Protein AF-A0A843T9A3-F1 (afdb_monomer_lite)

Structure (mmCIF, N/CA/C/O backbone):
data_AF-A0A843T9A3-F1
#
_entry.id   AF-A0A843T9A3-F1
#
loop_
_atom_site.group_PDB
_atom_site.id
_atom_site.type_symbol
_atom_site.label_atom_id
_atom_site.label_alt_id
_atom_site.label_comp_id
_atom_site.label_asym_id
_atom_site.label_entity_id
_atom_site.label_seq_id
_atom_site.pdbx_PDB_ins_code
_atom_site.Cartn_x
_atom_site.Cartn_y
_atom_site.Cartn_z
_atom_site.occupancy
_atom_site.B_iso_or_equiv
_atom_site.auth_seq_id
_atom_site.auth_comp_id
_atom_site.auth_asym_id
_atom_site.auth_atom_id
_atom_site.pdbx_PDB_model_num
ATOM 1 N N . MET A 1 1 ? -7.726 -3.540 -3.198 1.00 86.50 1 MET A N 1
ATOM 2 C CA . MET A 1 1 ? -8.786 -3.147 -2.246 1.00 86.50 1 MET A CA 1
ATOM 3 C C . MET A 1 1 ? -8.938 -1.644 -2.353 1.00 86.50 1 MET A C 1
ATOM 5 O O . MET A 1 1 ? -8.125 -0.927 -1.788 1.00 86.50 1 MET A O 1
ATOM 9 N N . THR A 1 2 ? -9.898 -1.171 -3.135 1.00 95.38 2 THR A N 1
ATOM 10 C CA . THR A 1 2 ? -10.033 0.248 -3.502 1.00 95.38 2 THR A CA 1
ATOM 11 C C . THR A 1 2 ? -11.267 0.908 -2.902 1.00 95.38 2 THR A C 1
ATOM 13 O O . THR A 1 2 ? -11.430 2.112 -3.013 1.00 95.38 2 THR A O 1
ATOM 16 N N . THR A 1 3 ? -12.145 0.149 -2.239 1.00 94.88 3 THR A N 1
ATOM 17 C CA . THR A 1 3 ? -13.374 0.687 -1.639 1.00 94.88 3 THR A CA 1
ATOM 18 C C . THR A 1 3 ? -13.547 0.240 -0.193 1.00 94.88 3 THR A C 1
ATOM 20 O O . THR A 1 3 ? -13.074 -0.825 0.211 1.00 94.88 3 THR A O 1
ATOM 23 N N . ALA A 1 4 ? -14.334 0.993 0.582 1.00 93.50 4 ALA A N 1
ATOM 24 C CA . ALA A 1 4 ? -14.675 0.621 1.957 1.00 93.50 4 ALA A CA 1
ATOM 25 C C . ALA A 1 4 ? -15.427 -0.724 2.029 1.00 93.50 4 ALA A C 1
ATOM 27 O O . ALA A 1 4 ? -15.369 -1.438 3.031 1.00 93.50 4 ALA A O 1
ATOM 28 N N . ALA A 1 5 ? -16.134 -1.104 0.958 1.00 96.62 5 ALA A N 1
ATOM 29 C CA . ALA A 1 5 ? -16.821 -2.386 0.879 1.00 96.62 5 ALA A CA 1
ATOM 30 C C . ALA A 1 5 ? -15.851 -3.567 0.763 1.00 96.62 5 ALA A C 1
ATOM 32 O O . ALA A 1 5 ? -16.016 -4.552 1.485 1.00 96.62 5 ALA A O 1
ATOM 33 N N . GLU A 1 6 ? -14.842 -3.454 -0.098 1.00 97.31 6 GLU A N 1
ATOM 34 C CA . GLU A 1 6 ? -13.775 -4.453 -0.228 1.00 97.31 6 GLU A CA 1
ATOM 35 C C . GLU A 1 6 ? -12.924 -4.519 1.040 1.00 97.31 6 GLU A C 1
ATOM 37 O O . GLU A 1 6 ? -12.613 -5.607 1.525 1.00 97.31 6 GLU A O 1
ATOM 42 N N . LEU A 1 7 ? -12.629 -3.359 1.633 1.00 96.31 7 LEU A N 1
ATOM 43 C CA . LEU A 1 7 ? -11.902 -3.270 2.893 1.00 96.31 7 LEU A CA 1
ATOM 44 C C . LEU A 1 7 ? -12.628 -4.037 4.009 1.00 96.31 7 LEU A C 1
ATOM 46 O O . LEU A 1 7 ? -12.045 -4.883 4.687 1.00 96.31 7 LEU A O 1
ATOM 50 N N . ARG A 1 8 ? -13.947 -3.840 4.129 1.00 97.88 8 ARG A N 1
ATOM 51 C CA . ARG A 1 8 ? -14.788 -4.588 5.073 1.00 97.88 8 ARG A CA 1
ATOM 52 C C . ARG A 1 8 ? -14.759 -6.095 4.819 1.00 97.88 8 ARG A C 1
ATOM 54 O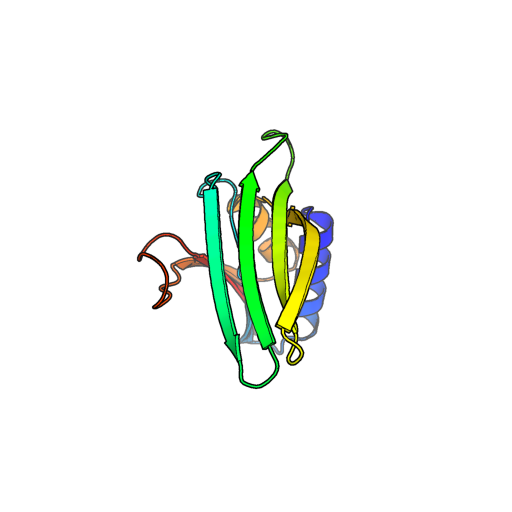 O . ARG A 1 8 ? -14.762 -6.863 5.780 1.00 97.88 8 ARG A O 1
ATOM 61 N N . GLN A 1 9 ? -14.753 -6.541 3.560 1.00 98.38 9 GLN A N 1
ATOM 62 C CA . GLN A 1 9 ? -14.675 -7.970 3.227 1.00 98.38 9 GLN A CA 1
ATOM 63 C C . GLN A 1 9 ? -13.342 -8.580 3.680 1.00 98.38 9 GLN A C 1
ATOM 65 O O . GLN A 1 9 ? -13.334 -9.653 4.295 1.00 98.38 9 GLN A O 1
ATOM 70 N N . ALA A 1 10 ? -12.231 -7.879 3.445 1.00 98.06 10 ALA A N 1
ATOM 71 C CA . ALA A 1 10 ? -10.912 -8.304 3.903 1.00 98.06 10 ALA A CA 1
ATOM 72 C C . ALA A 1 10 ? -10.838 -8.364 5.436 1.00 98.06 10 ALA A C 1
ATOM 74 O O . ALA A 1 10 ? -10.430 -9.380 6.002 1.00 98.06 10 ALA A O 1
ATOM 75 N N . PHE A 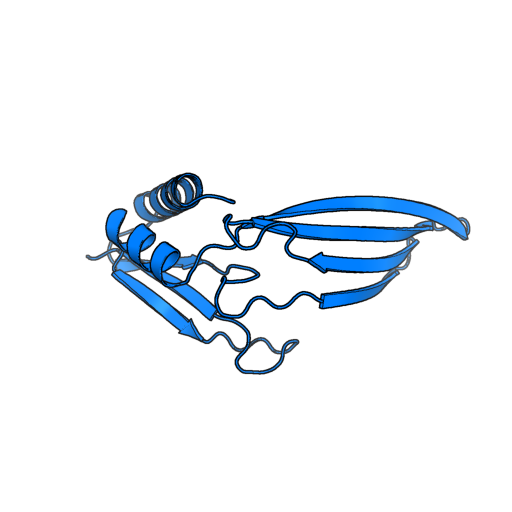1 11 ? -11.328 -7.331 6.124 1.00 98.44 11 PHE A N 1
ATOM 76 C CA . PHE A 1 11 ? -11.366 -7.294 7.587 1.00 98.44 11 PHE A CA 1
ATOM 77 C C . PHE A 1 11 ? -12.256 -8.382 8.177 1.00 98.44 11 PHE A C 1
ATOM 79 O O . PHE A 1 11 ? -11.859 -9.038 9.135 1.00 98.44 11 PHE A O 1
ATOM 86 N N . THR A 1 12 ? -13.428 -8.626 7.587 1.00 98.56 12 THR A N 1
ATOM 87 C CA . THR A 1 12 ? -14.317 -9.718 8.010 1.00 98.56 12 THR A CA 1
ATOM 88 C C . THR A 1 12 ? -13.601 -11.057 7.897 1.00 98.56 12 THR A C 1
ATOM 90 O O . THR A 1 12 ? -13.639 -11.861 8.828 1.00 98.56 12 THR A O 1
ATOM 93 N N . THR A 1 13 ? -12.892 -11.273 6.786 1.00 98.50 13 THR A N 1
ATOM 94 C CA . THR A 1 13 ? -12.093 -12.483 6.575 1.00 98.50 13 THR A CA 1
ATOM 95 C C . THR A 1 13 ? -11.025 -12.618 7.654 1.00 98.50 13 THR A C 1
ATOM 97 O O . THR A 1 13 ? -10.941 -13.667 8.283 1.00 98.50 13 THR A O 1
ATOM 100 N N . ALA A 1 14 ? -10.259 -11.568 7.943 1.00 98.25 14 ALA A N 1
ATOM 101 C CA . ALA A 1 14 ? -9.267 -11.610 9.014 1.00 98.25 14 ALA A CA 1
ATOM 102 C C . ALA A 1 14 ? -9.911 -11.912 10.381 1.00 98.25 14 ALA A C 1
ATOM 104 O O . ALA A 1 14 ? -9.464 -12.811 11.091 1.00 98.25 14 ALA A O 1
ATOM 105 N N . PHE A 1 15 ? -11.002 -11.222 10.723 1.00 98.31 15 PHE A N 1
ATOM 106 C CA . PHE A 1 15 ? -11.670 -11.329 12.020 1.00 98.31 15 PHE A CA 1
ATOM 107 C C . PHE A 1 15 ? -12.135 -12.753 12.339 1.00 98.31 15 PHE A C 1
ATOM 109 O O . PHE A 1 15 ? -11.874 -13.264 13.432 1.00 98.31 15 PHE A O 1
ATOM 116 N N . VAL A 1 16 ? -12.801 -13.419 11.387 1.00 98.00 16 VAL A N 1
ATOM 117 C CA . VAL A 1 16 ? -13.345 -14.769 11.618 1.00 98.00 16 VAL A CA 1
ATOM 118 C C . VAL A 1 16 ? -12.252 -15.821 11.810 1.00 98.00 16 VAL A C 1
ATOM 120 O O . VAL A 1 16 ? -12.505 -16.834 12.460 1.00 98.00 16 VAL A O 1
ATOM 123 N N . HIS A 1 17 ? -11.037 -15.563 11.316 1.00 98.00 17 HIS A N 1
ATOM 124 C CA . HIS A 1 17 ? -9.880 -16.446 11.479 1.00 98.00 17 HIS A CA 1
ATOM 125 C C . HIS A 1 17 ? -9.075 -16.175 12.759 1.00 98.00 17 HIS A C 1
ATOM 127 O O . HIS A 1 17 ? -8.194 -16.963 13.106 1.00 98.00 17 HIS A O 1
ATOM 133 N N . LEU A 1 18 ? -9.371 -15.103 13.500 1.00 98.12 18 LEU A N 1
ATOM 134 C CA . LEU A 1 18 ? -8.722 -14.849 14.783 1.00 98.12 18 LEU A CA 1
ATOM 135 C C . LEU A 1 18 ? -9.362 -15.660 15.904 1.00 98.12 18 LEU A C 1
ATOM 137 O O . LEU A 1 18 ? -10.581 -15.674 16.066 1.00 98.12 18 LEU A O 1
ATOM 141 N N . ARG A 1 19 ? -8.530 -16.253 16.762 1.00 96.75 19 ARG A N 1
ATOM 142 C CA . ARG A 1 19 ? -8.971 -16.704 18.088 1.00 96.75 19 ARG A CA 1
ATOM 143 C C . ARG A 1 19 ? -9.356 -15.502 18.972 1.00 96.75 19 ARG A C 1
ATOM 145 O O . ARG A 1 19 ? -8.863 -14.398 18.719 1.00 96.75 19 ARG A O 1
ATOM 152 N N . PRO A 1 20 ? -10.161 -15.695 20.030 1.00 96.00 20 PRO A N 1
ATOM 153 C CA . PRO A 1 20 ? -10.356 -14.664 21.046 1.00 96.00 20 PRO A CA 1
ATOM 154 C C . PRO A 1 20 ? -9.014 -14.179 21.619 1.00 96.00 20 PRO A C 1
ATOM 156 O O . PRO A 1 20 ? -8.099 -14.982 21.826 1.00 96.00 20 PRO A O 1
ATOM 159 N N . GLY A 1 21 ? -8.867 -12.864 21.788 1.00 95.69 21 GLY A N 1
ATOM 160 C CA . GLY A 1 21 ? -7.605 -12.214 22.164 1.00 95.69 21 GLY A CA 1
ATOM 161 C C . GLY A 1 21 ? -6.559 -12.110 21.040 1.00 95.69 21 GLY A C 1
ATOM 162 O O . GLY A 1 21 ? -5.445 -11.649 21.287 1.00 95.69 21 GLY A O 1
ATOM 163 N N . GLY A 1 22 ? -6.865 -12.561 19.817 1.00 97.50 22 GLY A N 1
ATOM 164 C CA . GLY A 1 22 ? -5.991 -12.425 18.647 1.00 97.50 22 GLY A CA 1
ATOM 165 C C . GLY A 1 22 ? -5.993 -11.014 18.047 1.00 97.50 22 GLY A C 1
ATOM 166 O O . GLY A 1 22 ? -6.891 -10.217 18.314 1.00 97.50 22 GLY A O 1
ATOM 167 N N . ALA A 1 23 ? -5.008 -10.721 17.195 1.00 97.62 23 ALA A N 1
ATOM 168 C CA . ALA A 1 23 ? -4.895 -9.450 16.483 1.00 97.62 23 ALA A CA 1
ATOM 169 C C . ALA A 1 23 ? -4.588 -9.664 14.995 1.00 97.62 23 ALA A C 1
ATOM 171 O O . ALA A 1 23 ? -3.896 -10.619 14.639 1.00 97.62 23 ALA A O 1
ATOM 172 N N . ALA A 1 24 ? -5.081 -8.756 14.157 1.00 98.00 24 ALA A N 1
ATOM 173 C CA . ALA A 1 24 ? -4.707 -8.612 12.755 1.00 98.00 24 ALA A CA 1
ATOM 174 C C . ALA A 1 24 ? -4.075 -7.231 12.544 1.00 98.00 24 ALA A C 1
ATOM 176 O O . ALA A 1 24 ? -4.513 -6.252 13.149 1.00 98.00 24 ALA A O 1
ATOM 177 N N . LEU A 1 25 ? -3.047 -7.171 11.700 1.00 97.12 25 LEU A N 1
ATOM 178 C CA . LEU A 1 25 ? -2.360 -5.943 11.312 1.00 97.12 25 LEU A CA 1
ATOM 179 C C . LEU A 1 25 ? -2.569 -5.722 9.817 1.00 97.12 25 LEU A C 1
ATOM 181 O O . LEU A 1 25 ? -2.430 -6.660 9.031 1.00 97.12 25 LEU A O 1
ATOM 185 N N . PHE A 1 26 ? -2.888 -4.489 9.446 1.00 96.56 26 PHE A N 1
ATOM 186 C CA . PHE A 1 26 ? -3.079 -4.062 8.068 1.00 96.56 26 PHE A CA 1
ATOM 187 C C . PHE A 1 26 ? -2.218 -2.828 7.800 1.00 96.56 26 PHE A C 1
ATOM 189 O O . PHE A 1 26 ? -2.256 -1.872 8.572 1.00 96.56 26 PHE A O 1
ATOM 196 N N . ALA A 1 27 ? -1.447 -2.858 6.719 1.00 93.31 27 ALA A N 1
ATOM 197 C CA . ALA A 1 27 ? -0.537 -1.789 6.328 1.00 93.31 27 ALA A CA 1
ATOM 198 C C . ALA A 1 27 ? -0.932 -1.308 4.924 1.00 93.31 27 ALA A C 1
ATOM 200 O O . ALA A 1 27 ? -0.705 -2.054 3.971 1.00 93.31 27 ALA A O 1
ATOM 201 N N . PRO A 1 28 ? -1.607 -0.155 4.783 1.00 93.62 28 PRO A N 1
ATOM 202 C CA . PRO A 1 28 ? -1.785 0.461 3.477 1.00 93.62 28 PRO A CA 1
ATOM 203 C C . PRO A 1 28 ? -0.485 1.117 3.014 1.00 93.62 28 PRO A C 1
ATOM 205 O O . PRO A 1 28 ? 0.291 1.600 3.837 1.00 93.62 28 PRO A O 1
ATOM 208 N N . ASP A 1 29 ? -0.307 1.208 1.701 1.00 90.50 29 ASP A N 1
ATOM 209 C CA . ASP A 1 29 ? 0.785 1.976 1.101 1.00 90.50 29 ASP A CA 1
ATOM 210 C C . ASP A 1 29 ? 0.607 3.479 1.386 1.00 90.50 29 ASP A C 1
ATOM 212 O O . ASP A 1 29 ? 1.534 4.164 1.824 1.00 90.50 29 ASP A O 1
ATOM 216 N N . HIS A 1 30 ? -0.631 3.978 1.255 1.00 92.56 30 HIS A N 1
ATOM 217 C CA . HIS A 1 30 ? -1.006 5.350 1.587 1.00 92.56 30 HIS A CA 1
ATOM 218 C C . HIS A 1 30 ? -2.380 5.458 2.260 1.00 92.56 30 HIS A C 1
ATOM 220 O O . HIS A 1 30 ? -3.310 4.700 1.982 1.00 92.56 30 HIS A O 1
ATOM 226 N N . VAL A 1 31 ? -2.532 6.490 3.094 1.00 94.88 31 VAL A N 1
ATOM 227 C CA . VAL A 1 31 ? -3.840 7.046 3.467 1.00 94.88 31 VAL A CA 1
ATOM 228 C C . VAL A 1 31 ? -4.003 8.430 2.849 1.00 94.88 31 VAL A C 1
ATOM 230 O O . VAL A 1 31 ? -3.017 9.118 2.563 1.00 94.88 31 VAL A O 1
ATOM 233 N N . ARG A 1 32 ? -5.251 8.873 2.668 1.00 95.25 32 ARG A N 1
ATOM 234 C CA . ARG A 1 32 ? -5.560 10.158 2.013 1.00 95.25 32 ARG A CA 1
ATOM 235 C C . ARG A 1 32 ? -4.818 11.343 2.630 1.00 95.25 32 ARG A C 1
ATOM 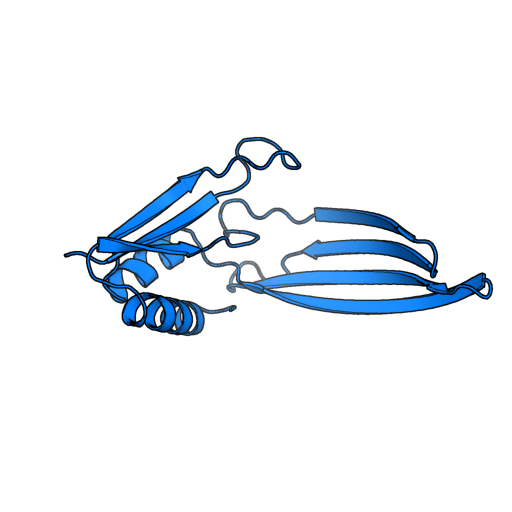237 O O . ARG A 1 32 ? -4.391 12.258 1.935 1.00 95.25 32 ARG A O 1
ATOM 244 N N . GLU A 1 33 ? -4.671 11.339 3.944 1.00 94.25 33 GLU A N 1
ATOM 245 C CA . GLU A 1 33 ? -4.086 12.435 4.704 1.00 94.25 33 GLU A CA 1
ATOM 246 C C . GLU A 1 33 ? -2.586 12.635 4.424 1.00 94.25 33 GLU A C 1
ATOM 248 O O . GLU A 1 33 ? -2.093 13.769 4.454 1.00 94.25 33 GLU A O 1
ATOM 253 N N . THR A 1 34 ? -1.851 11.551 4.159 1.00 91.12 34 THR A N 1
ATOM 254 C CA . THR A 1 34 ? -0.391 11.573 3.964 1.00 91.12 34 THR A CA 1
ATOM 255 C C . THR A 1 34 ? 0.030 11.350 2.521 1.00 91.12 34 THR A C 1
ATOM 257 O O . THR A 1 34 ? 1.189 11.602 2.207 1.00 91.12 34 THR A O 1
ATOM 260 N N . PHE A 1 35 ? -0.892 10.981 1.629 1.00 93.94 35 PHE A N 1
ATOM 261 C CA . PHE A 1 35 ? -0.592 10.775 0.216 1.00 93.94 35 PHE A CA 1
ATOM 262 C C . PHE A 1 35 ? 0.050 11.996 -0.437 1.00 93.94 35 PHE A C 1
ATOM 264 O O . PHE A 1 35 ? -0.440 13.127 -0.331 1.00 93.94 35 PHE A O 1
ATOM 271 N N . ARG A 1 36 ? 1.149 11.755 -1.149 1.00 93.25 36 ARG A N 1
ATOM 272 C CA . ARG A 1 36 ? 1.841 12.739 -1.975 1.00 93.25 36 ARG A CA 1
ATOM 273 C C . ARG A 1 36 ? 2.209 12.061 -3.282 1.00 93.25 36 ARG A C 1
ATOM 275 O O . ARG A 1 36 ? 2.841 11.013 -3.265 1.00 93.25 36 ARG A O 1
ATOM 282 N N . ALA A 1 37 ? 1.841 12.689 -4.396 1.00 95.94 37 ALA A N 1
ATOM 283 C CA . ALA A 1 37 ? 2.327 12.259 -5.696 1.00 95.94 37 ALA A CA 1
ATOM 284 C C . ALA A 1 37 ? 3.861 12.281 -5.699 1.00 95.94 37 ALA A C 1
ATOM 286 O O . ALA A 1 37 ? 4.483 13.213 -5.175 1.00 95.94 37 ALA A O 1
ATOM 287 N N . SER A 1 38 ? 4.455 11.253 -6.283 1.00 95.69 38 SER A N 1
ATOM 288 C CA . SER A 1 38 ? 5.891 11.024 -6.235 1.00 95.69 38 SER A CA 1
ATOM 289 C C . SER A 1 38 ? 6.358 10.295 -7.488 1.00 95.69 38 SER A C 1
ATOM 291 O O . SER A 1 38 ? 5.581 9.846 -8.334 1.00 95.69 38 SER A O 1
ATOM 293 N N . THR A 1 39 ? 7.668 10.236 -7.646 1.00 97.12 39 THR A N 1
ATOM 294 C CA . THR A 1 39 ? 8.311 9.394 -8.642 1.00 97.12 39 THR A CA 1
ATOM 295 C C . THR A 1 39 ? 9.464 8.717 -7.943 1.00 97.12 39 THR A C 1
ATOM 297 O O . THR A 1 39 ? 10.251 9.402 -7.287 1.00 97.12 39 THR A O 1
ATOM 300 N N . ASP A 1 40 ? 9.561 7.406 -8.096 1.00 95.19 40 ASP 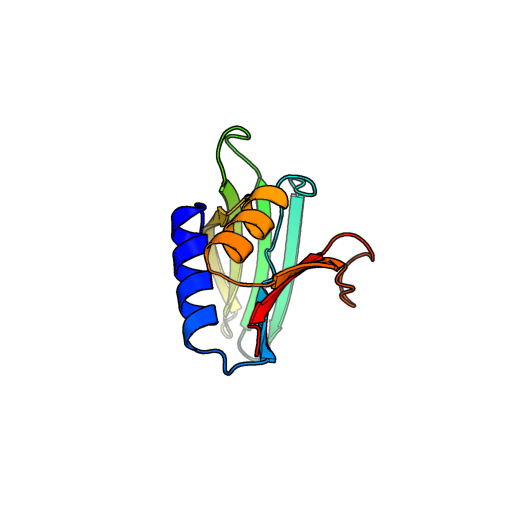A N 1
ATOM 301 C CA . ASP A 1 40 ? 10.688 6.632 -7.603 1.00 95.19 40 ASP A CA 1
ATOM 302 C C . ASP A 1 40 ? 11.354 5.886 -8.758 1.00 95.19 40 ASP A C 1
ATOM 304 O O . ASP A 1 40 ? 10.790 5.704 -9.841 1.00 95.19 40 ASP A O 1
ATOM 308 N N . CYS A 1 41 ? 12.605 5.504 -8.569 1.00 97.12 41 CYS A N 1
ATOM 309 C CA . CYS A 1 41 ? 13.309 4.675 -9.520 1.00 97.12 41 CYS A CA 1
ATOM 310 C C . CYS A 1 41 ? 14.319 3.796 -8.806 1.00 97.12 41 CYS A C 1
ATOM 312 O O . CYS A 1 41 ? 14.891 4.139 -7.774 1.00 97.12 41 CYS A O 1
ATOM 314 N N . GLY A 1 42 ? 14.589 2.649 -9.404 1.00 96.81 42 GLY A N 1
ATOM 315 C CA . GLY A 1 42 ? 15.496 1.708 -8.788 1.00 96.81 42 GLY A CA 1
ATOM 316 C C . GLY A 1 42 ? 15.881 0.594 -9.723 1.00 96.81 42 GLY A C 1
ATOM 317 O O . GLY A 1 42 ? 15.787 0.687 -10.951 1.00 96.81 42 GLY A O 1
ATOM 318 N N . GLY A 1 43 ? 16.361 -0.480 -9.120 1.00 96.38 43 GLY A N 1
ATOM 319 C CA . GLY A 1 43 ? 16.743 -1.668 -9.842 1.00 96.38 43 GLY A CA 1
ATOM 320 C C . GLY A 1 43 ? 17.788 -2.481 -9.114 1.00 96.38 43 GLY A C 1
ATOM 321 O O . GLY A 1 43 ? 18.374 -2.054 -8.122 1.00 96.38 43 GLY A O 1
ATOM 322 N N . HIS A 1 44 ? 18.025 -3.670 -9.642 1.00 97.12 44 HIS A N 1
ATOM 323 C CA . HIS A 1 44 ? 18.961 -4.618 -9.072 1.00 97.12 44 HIS A CA 1
ATOM 324 C C . HIS A 1 44 ? 19.638 -5.407 -10.191 1.00 97.12 44 HIS A C 1
ATOM 326 O O . HIS A 1 44 ? 19.025 -5.696 -11.222 1.00 97.12 44 HIS A O 1
ATOM 332 N N . ASP A 1 45 ? 20.908 -5.748 -9.989 1.00 96.38 45 ASP A N 1
ATOM 333 C CA . ASP A 1 45 ? 21.671 -6.615 -10.882 1.00 96.38 45 ASP A CA 1
ATOM 334 C C . ASP A 1 45 ? 21.788 -8.000 -10.245 1.00 96.38 45 ASP A C 1
ATOM 336 O O . ASP A 1 45 ? 22.294 -8.144 -9.135 1.00 96.38 45 ASP A O 1
ATOM 340 N N . GLY A 1 46 ? 21.273 -9.018 -10.927 1.00 93.62 46 GLY A N 1
ATOM 341 C CA . GLY A 1 46 ? 21.395 -10.417 -10.535 1.00 93.62 46 GLY A CA 1
ATOM 342 C C . GLY A 1 46 ? 22.315 -11.189 -11.475 1.00 93.62 46 GLY A C 1
ATOM 343 O O . GLY A 1 46 ? 22.674 -10.727 -12.556 1.00 93.62 46 GLY A O 1
ATOM 344 N N . GLU A 1 47 ? 22.660 -12.416 -11.086 1.00 90.50 47 GLU A N 1
ATOM 345 C CA . GLU A 1 47 ? 23.474 -13.317 -11.919 1.00 90.50 47 GLU A CA 1
ATOM 346 C C . GLU A 1 47 ? 22.789 -13.675 -13.245 1.00 90.50 47 GLU A C 1
ATOM 348 O O . GLU A 1 47 ? 23.456 -13.953 -14.236 1.00 90.50 47 GLU A O 1
ATOM 353 N N . ARG A 1 48 ? 21.451 -13.651 -13.254 1.00 90.00 48 ARG A N 1
ATOM 354 C CA . ARG A 1 48 ? 20.600 -14.097 -14.364 1.00 90.00 48 ARG A CA 1
ATOM 355 C C . ARG A 1 48 ? 19.931 -12.959 -15.134 1.00 90.00 48 ARG A C 1
ATOM 357 O O . ARG A 1 48 ? 18.993 -13.188 -15.888 1.00 90.00 48 ARG A O 1
ATOM 364 N N . GLY A 1 49 ? 20.363 -11.724 -14.896 1.00 94.19 49 GLY A N 1
ATOM 365 C CA . GLY A 1 49 ? 19.783 -10.542 -15.522 1.00 94.19 49 GLY A CA 1
ATOM 366 C C . GLY A 1 49 ? 19.738 -9.335 -14.596 1.00 94.19 49 GLY A C 1
ATOM 367 O O . GLY A 1 49 ? 20.013 -9.417 -13.400 1.00 94.19 49 GLY A O 1
ATOM 368 N N . SER A 1 50 ? 19.374 -8.196 -15.168 1.00 97.81 50 SER A N 1
ATOM 369 C CA . SER A 1 50 ? 19.336 -6.906 -14.486 1.00 97.81 50 SER A CA 1
ATOM 370 C C . SER A 1 50 ? 18.011 -6.205 -14.719 1.00 97.81 50 SER A C 1
ATOM 372 O O . SER A 1 50 ? 17.466 -6.251 -15.818 1.00 97.81 50 SER A O 1
ATOM 374 N N . LEU A 1 51 ? 17.536 -5.483 -13.711 1.00 97.75 51 LEU A N 1
ATOM 375 C CA . LEU A 1 51 ? 16.308 -4.698 -13.780 1.00 97.75 51 LEU A CA 1
ATOM 376 C C . LEU A 1 51 ? 16.610 -3.240 -13.453 1.00 97.75 51 LEU A C 1
ATOM 378 O O . LEU A 1 51 ? 17.363 -2.961 -12.519 1.00 97.75 51 LEU A O 1
ATOM 382 N N . ARG A 1 52 ? 16.017 -2.313 -14.203 1.00 98.19 52 ARG A N 1
ATOM 383 C CA . ARG A 1 52 ? 15.844 -0.908 -13.808 1.00 98.19 52 ARG A CA 1
ATOM 384 C C . ARG A 1 52 ? 14.372 -0.542 -13.937 1.00 98.19 52 ARG A C 1
ATOM 386 O O . ARG A 1 52 ? 13.719 -1.039 -14.851 1.00 98.19 52 ARG A O 1
ATOM 393 N N . TYR A 1 53 ? 13.857 0.303 -13.054 1.00 98.25 53 TYR A N 1
ATOM 394 C CA . TYR A 1 53 ? 12.465 0.738 -13.111 1.00 98.25 53 TYR A CA 1
ATOM 395 C C . TYR A 1 53 ? 12.299 2.223 -12.818 1.00 98.25 53 TYR A C 1
ATOM 397 O O . TYR A 1 53 ? 13.135 2.828 -12.146 1.00 98.25 53 TYR A O 1
ATOM 405 N N . LEU A 1 54 ? 11.205 2.770 -13.339 1.00 98.44 54 LEU A N 1
ATOM 406 C CA . LEU A 1 54 ? 10.610 4.041 -12.952 1.00 98.44 54 LEU A CA 1
ATOM 407 C C . LEU A 1 54 ? 9.197 3.752 -12.447 1.00 98.44 54 LEU A C 1
ATOM 409 O O . LEU A 1 54 ? 8.465 2.995 -13.084 1.00 98.44 54 LEU A O 1
ATOM 413 N N . GLU A 1 55 ? 8.839 4.375 -11.340 1.00 98.19 55 GLU A N 1
ATOM 414 C CA . GLU A 1 55 ? 7.521 4.354 -10.725 1.00 98.19 55 GLU A CA 1
ATOM 415 C C . GLU A 1 55 ? 6.985 5.783 -10.667 1.00 98.19 55 GLU A C 1
ATOM 417 O O . GLU A 1 55 ? 7.693 6.692 -10.235 1.00 98.19 55 GLU A O 1
ATOM 422 N N . TRP A 1 56 ? 5.749 5.998 -11.109 1.00 98.50 56 TRP A N 1
ATOM 423 C CA . TRP A 1 56 ? 5.096 7.300 -11.073 1.00 98.50 56 TRP A CA 1
ATOM 424 C C . TRP A 1 56 ? 3.740 7.213 -10.380 1.00 98.50 56 TRP A C 1
ATOM 426 O O . TRP A 1 56 ? 2.759 6.746 -10.958 1.00 98.50 56 TRP A O 1
ATOM 436 N N . THR A 1 57 ? 3.696 7.729 -9.156 1.00 98.38 57 THR A N 1
ATOM 437 C CA . THR A 1 57 ? 2.529 7.713 -8.273 1.00 98.38 57 THR A CA 1
ATOM 438 C C . THR A 1 57 ? 1.790 9.040 -8.351 1.00 98.38 57 THR A C 1
ATOM 440 O O . THR A 1 57 ? 2.363 10.106 -8.101 1.00 98.38 57 THR A O 1
ATOM 443 N N . TRP A 1 58 ? 0.504 9.000 -8.696 1.00 98.12 58 TRP A N 1
ATOM 444 C CA . TRP A 1 58 ? -0.324 10.193 -8.857 1.00 98.12 58 TRP A CA 1
ATOM 445 C C . TRP A 1 58 ? -1.811 9.901 -8.647 1.00 98.12 58 TRP A C 1
ATOM 447 O O . TRP A 1 58 ? -2.284 8.785 -8.841 1.00 98.12 58 TRP A O 1
ATOM 457 N N . ASP A 1 59 ? -2.561 10.926 -8.252 1.00 98.06 59 ASP A N 1
ATOM 458 C CA . ASP A 1 59 ? -4.007 10.840 -8.062 1.00 98.06 59 ASP A CA 1
ATOM 459 C C . ASP A 1 59 ? -4.722 11.602 -9.197 1.00 98.06 59 ASP A C 1
ATOM 461 O O . ASP A 1 59 ? -4.617 12.833 -9.265 1.00 98.06 59 ASP A O 1
ATOM 465 N N . PRO A 1 60 ? -5.402 10.899 -10.125 1.00 96.06 60 PRO A N 1
ATOM 466 C CA . PRO A 1 60 ? -6.143 11.534 -11.211 1.00 96.06 60 PRO A CA 1
ATOM 467 C C . PRO A 1 60 ? -7.407 12.264 -10.744 1.00 96.06 60 PRO A C 1
ATOM 469 O O . PRO A 1 60 ? -7.885 13.149 -11.460 1.00 96.06 60 PRO A O 1
ATOM 472 N N . ASN A 1 61 ? -7.983 11.869 -9.607 1.00 96.31 61 ASN A N 1
ATOM 473 C CA . ASN A 1 61 ? -9.274 12.342 -9.132 1.00 96.31 61 ASN A CA 1
ATOM 474 C C . ASN A 1 61 ? -9.342 12.313 -7.590 1.00 96.31 61 ASN A C 1
ATOM 476 O O . ASN A 1 61 ? -9.815 11.335 -7.006 1.00 96.31 61 ASN A O 1
ATOM 480 N N . PRO A 1 62 ? -9.003 13.431 -6.923 1.00 92.19 62 PRO A N 1
ATOM 481 C CA . PRO A 1 62 ? -8.922 13.486 -5.464 1.00 92.19 62 PRO A CA 1
ATOM 482 C C . PRO A 1 62 ? -10.265 13.340 -4.741 1.00 92.19 62 PRO A C 1
ATOM 484 O O . PRO A 1 62 ? -10.284 13.225 -3.514 1.00 92.19 62 PRO A O 1
ATOM 487 N N . ASP A 1 63 ? -11.385 13.348 -5.468 1.00 94.19 63 ASP A N 1
ATOM 488 C CA . ASP A 1 63 ? -12.719 13.141 -4.906 1.00 94.19 63 ASP A CA 1
ATOM 489 C C . ASP A 1 63 ? -13.104 11.653 -4.811 1.00 94.19 63 ASP A C 1
ATOM 491 O O . ASP A 1 63 ? -14.089 11.319 -4.146 1.00 94.19 63 ASP A O 1
ATOM 495 N N . ASP A 1 64 ? -12.354 10.747 -5.454 1.00 95.31 64 ASP A N 1
ATOM 496 C CA . ASP A 1 64 ? -12.540 9.303 -5.294 1.00 95.31 64 ASP A CA 1
ATOM 497 C C . ASP A 1 64 ? -11.565 8.693 -4.277 1.00 95.31 64 ASP A C 1
ATOM 499 O O . ASP A 1 64 ? -10.915 9.402 -3.512 1.00 95.31 64 ASP A O 1
ATOM 503 N N . SER A 1 65 ? -11.552 7.362 -4.182 1.00 96.25 65 SER A N 1
ATOM 504 C CA . SER A 1 65 ? -10.820 6.584 -3.170 1.00 96.25 65 SER A CA 1
ATOM 505 C C . SER A 1 65 ? -9.672 5.782 -3.768 1.00 96.25 65 SER A C 1
ATOM 507 O O . SER A 1 65 ? -9.337 4.719 -3.251 1.00 96.25 65 SER A O 1
ATOM 509 N N . THR A 1 66 ? -9.080 6.265 -4.859 1.00 98.00 66 THR A N 1
ATOM 510 C CA . THR A 1 66 ? -7.979 5.584 -5.534 1.00 98.00 66 THR A CA 1
ATOM 511 C C . THR A 1 66 ? -6.843 6.516 -5.917 1.00 98.00 66 THR A C 1
ATOM 513 O O . THR A 1 66 ? -7.031 7.714 -6.070 1.00 98.00 66 THR A O 1
ATOM 516 N N . TYR A 1 67 ? -5.658 5.946 -6.100 1.00 98.12 67 TYR A N 1
ATOM 517 C CA . TYR A 1 67 ? -4.569 6.578 -6.837 1.00 98.12 67 TYR A CA 1
ATOM 518 C C . TYR A 1 67 ? -4.019 5.599 -7.871 1.00 98.12 67 TYR A C 1
ATOM 520 O O . TYR A 1 67 ? -4.354 4.411 -7.882 1.00 98.12 67 TYR A O 1
ATOM 528 N N . THR A 1 68 ? -3.213 6.124 -8.783 1.00 98.44 68 THR A N 1
ATOM 529 C CA . THR A 1 68 ? -2.573 5.364 -9.852 1.00 98.44 68 THR A CA 1
ATOM 530 C C . THR A 1 68 ? -1.071 5.334 -9.640 1.00 98.44 68 THR A C 1
ATOM 532 O O . THR A 1 68 ? -0.467 6.355 -9.305 1.00 98.44 68 THR A O 1
ATOM 535 N N . VAL A 1 69 ? -0.477 4.174 -9.901 1.00 98.50 69 VAL A N 1
ATOM 536 C CA . VAL A 1 69 ? 0.969 4.024 -10.025 1.00 98.50 69 VAL A CA 1
ATOM 537 C C . VAL A 1 69 ? 1.293 3.463 -11.401 1.00 98.50 69 VAL A C 1
ATOM 539 O O . VAL A 1 69 ? 0.848 2.376 -11.770 1.00 98.50 69 VAL A O 1
ATOM 542 N N . ASP A 1 70 ? 2.029 4.236 -12.190 1.00 98.62 70 ASP A N 1
ATOM 543 C CA . ASP A 1 70 ? 2.509 3.838 -13.508 1.00 98.62 70 ASP A CA 1
ATOM 544 C C . ASP A 1 70 ? 3.957 3.360 -13.424 1.00 98.62 70 ASP A C 1
ATOM 546 O O . ASP A 1 70 ? 4.832 4.082 -12.946 1.00 98.62 70 ASP A O 1
ATOM 550 N N . TYR A 1 71 ? 4.222 2.166 -13.949 1.00 98.50 71 TYR A N 1
ATOM 551 C CA . TYR A 1 71 ? 5.545 1.558 -13.950 1.00 98.50 71 TYR A CA 1
ATOM 552 C C . TYR A 1 71 ? 6.104 1.414 -15.361 1.00 98.50 71 TYR A C 1
ATOM 554 O O . TYR A 1 71 ? 5.406 1.009 -16.294 1.00 98.50 71 TYR A O 1
ATOM 562 N N . ALA A 1 72 ? 7.404 1.661 -15.497 1.00 98.44 72 ALA A N 1
ATOM 563 C CA . ALA A 1 72 ? 8.188 1.279 -16.665 1.00 98.44 72 ALA A CA 1
ATOM 564 C C . ALA A 1 72 ? 9.419 0.485 -16.219 1.00 98.44 72 ALA A C 1
ATOM 566 O O . ALA A 1 72 ? 10.219 0.970 -15.420 1.00 98.44 72 ALA A O 1
ATOM 567 N N . TYR A 1 73 ? 9.596 -0.714 -16.768 1.00 98.31 73 TYR A N 1
ATOM 568 C CA . TYR A 1 73 ? 10.690 -1.628 -16.455 1.00 98.31 73 TYR A CA 1
ATOM 569 C C . TYR A 1 73 ? 11.608 -1.805 -17.661 1.00 98.31 73 TYR A C 1
ATOM 571 O O . TYR A 1 73 ? 11.152 -2.103 -18.760 1.00 98.31 73 TYR A O 1
ATOM 579 N N . LEU A 1 74 ? 12.914 -1.690 -17.443 1.00 98.31 74 LEU A N 1
ATOM 580 C CA . LEU A 1 74 ? 13.969 -2.124 -18.356 1.00 98.31 74 LEU A CA 1
ATOM 581 C C . LEU A 1 74 ? 14.563 -3.421 -17.813 1.00 98.31 74 LEU A C 1
ATOM 583 O O . LEU A 1 74 ? 15.151 -3.433 -16.730 1.00 98.31 74 LEU A O 1
ATOM 587 N N . LEU A 1 75 ? 14.424 -4.502 -18.572 1.00 97.94 75 LEU A N 1
ATOM 588 C CA . LEU A 1 75 ? 14.812 -5.848 -18.168 1.00 97.94 75 LEU A CA 1
ATOM 589 C C . LEU A 1 75 ? 15.891 -6.343 -19.120 1.00 97.94 75 LEU A C 1
ATOM 591 O O . LEU A 1 75 ? 15.648 -6.485 -20.318 1.00 97.94 75 LEU A O 1
ATOM 595 N N . ARG A 1 76 ? 17.095 -6.545 -18.591 1.00 97.81 76 ARG A N 1
ATOM 596 C CA . ARG A 1 76 ? 18.245 -7.056 -19.333 1.00 97.81 76 ARG A CA 1
ATOM 597 C C . ARG A 1 76 ? 18.443 -8.530 -19.014 1.00 97.81 76 ARG A C 1
ATOM 599 O O . ARG A 1 76 ? 18.659 -8.872 -17.853 1.00 9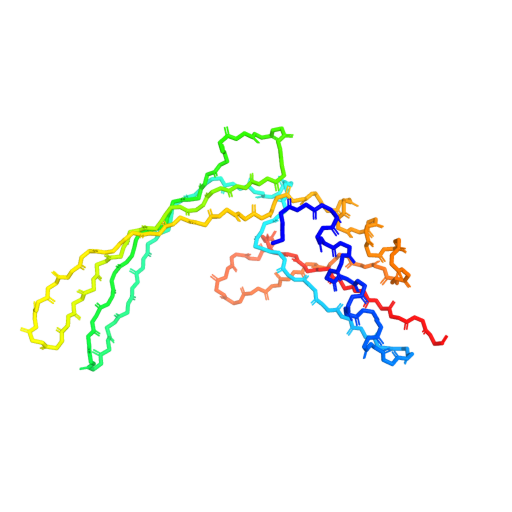7.81 76 ARG A O 1
ATOM 606 N N . GLU A 1 77 ? 18.406 -9.363 -20.042 1.00 96.69 77 GLU A N 1
ATOM 607 C CA . GLU A 1 77 ? 18.566 -10.815 -19.946 1.00 96.69 77 GLU A CA 1
ATOM 608 C C . GLU A 1 77 ? 20.060 -11.215 -19.962 1.00 96.69 77 GLU A C 1
ATOM 610 O O . GLU A 1 77 ? 20.941 -10.394 -20.241 1.00 96.69 77 GLU A O 1
ATOM 615 N N . GLU A 1 78 ? 20.365 -12.486 -19.668 1.00 94.62 78 GLU A N 1
ATOM 616 C CA . GLU A 1 78 ? 21.743 -13.021 -19.622 1.00 94.62 78 GLU A CA 1
ATOM 617 C C . GLU A 1 78 ? 22.504 -12.865 -20.952 1.00 94.62 78 GLU A C 1
ATOM 619 O O . GLU A 1 78 ? 23.719 -12.666 -20.959 1.00 94.62 78 GLU A O 1
ATOM 624 N N . ASP A 1 79 ? 21.797 -12.920 -22.085 1.00 94.50 79 ASP A N 1
ATOM 625 C CA . ASP A 1 79 ? 22.374 -12.762 -23.426 1.00 94.50 79 ASP A CA 1
ATOM 626 C C . ASP A 1 79 ? 22.659 -11.296 -23.807 1.00 94.50 79 ASP A C 1
ATOM 628 O O . ASP A 1 79 ? 23.147 -11.012 -24.903 1.00 94.50 79 ASP A O 1
ATOM 632 N N . GLY A 1 80 ? 22.375 -10.361 -22.895 1.00 93.62 80 GLY A N 1
ATOM 633 C CA . GLY A 1 80 ? 22.569 -8.927 -23.073 1.00 93.62 80 GLY A CA 1
ATOM 634 C C . GLY A 1 80 ? 21.430 -8.221 -23.807 1.00 93.62 80 GLY A C 1
ATOM 635 O O . GLY A 1 80 ? 21.486 -6.996 -23.951 1.00 93.62 80 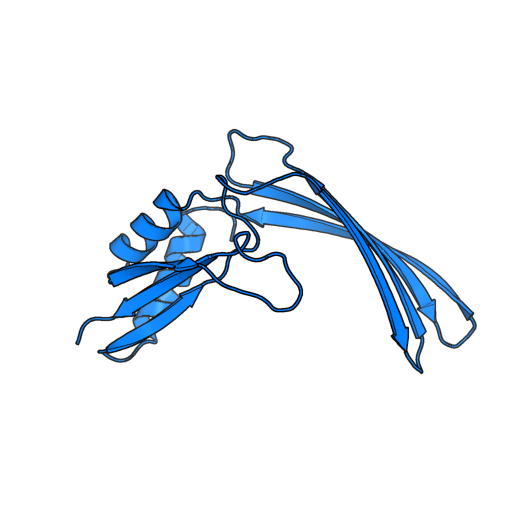GLY A O 1
ATOM 636 N N . SER A 1 81 ? 20.396 -8.944 -24.248 1.00 97.00 81 SER A N 1
ATOM 637 C CA . SER A 1 81 ? 19.184 -8.324 -24.782 1.00 97.00 81 SER A CA 1
ATOM 638 C C . SER A 1 81 ? 18.465 -7.517 -23.699 1.00 97.00 81 SER A C 1
ATOM 640 O O . SER A 1 81 ? 18.549 -7.817 -22.507 1.00 97.00 81 SER A O 1
ATOM 642 N N . VAL A 1 82 ? 17.782 -6.449 -24.112 1.00 97.94 82 VAL A N 1
ATOM 643 C CA . VAL A 1 82 ? 17.001 -5.589 -23.218 1.00 97.94 82 VAL A CA 1
ATOM 644 C C . VAL A 1 82 ? 15.585 -5.484 -23.756 1.00 97.94 82 VAL A C 1
ATOM 646 O O . VAL A 1 82 ? 15.394 -5.159 -24.930 1.00 97.94 82 VAL A O 1
ATOM 649 N N . ARG A 1 83 ? 14.600 -5.706 -22.887 1.00 97.69 83 ARG A N 1
ATOM 650 C CA . ARG A 1 83 ? 13.183 -5.457 -23.163 1.00 97.69 83 ARG A CA 1
ATOM 651 C C . ARG A 1 83 ? 12.618 -4.408 -22.217 1.00 97.69 83 ARG A C 1
ATOM 653 O O . ARG A 1 83 ? 13.120 -4.220 -21.109 1.00 97.69 83 ARG A O 1
ATOM 660 N N . VAL A 1 84 ? 11.578 -3.730 -22.687 1.00 98.12 84 VAL A N 1
ATOM 661 C CA . VAL A 1 84 ? 10.809 -2.759 -21.910 1.00 98.12 84 VAL A CA 1
ATOM 662 C C . VAL A 1 84 ? 9.446 -3.360 -21.622 1.00 98.12 84 VAL A C 1
ATOM 664 O O . VAL A 1 84 ? 8.788 -3.819 -22.551 1.00 98.12 84 VAL A O 1
ATOM 667 N N . GLU A 1 85 ? 9.020 -3.310 -20.368 1.00 98.12 85 GLU A N 1
ATOM 668 C CA . GLU A 1 85 ? 7.649 -3.619 -19.961 1.00 98.12 85 GLU A CA 1
ATOM 669 C C . GLU A 1 85 ? 7.048 -2.406 -19.259 1.00 98.12 85 GLU A C 1
ATOM 671 O O . GLU A 1 85 ? 7.773 -1.593 -18.684 1.00 98.12 85 GLU A O 1
ATOM 676 N N . HIS A 1 86 ? 5.727 -2.289 -19.281 1.00 97.81 86 HIS A N 1
ATOM 677 C CA . HIS A 1 86 ? 5.010 -1.286 -18.505 1.00 97.81 86 HIS A CA 1
ATOM 678 C C . HIS A 1 86 ? 3.843 -1.935 -17.767 1.00 97.81 86 HIS A C 1
ATOM 680 O O . HIS A 1 86 ? 3.237 -2.883 -18.269 1.00 97.81 86 HIS A O 1
ATOM 686 N N . ASP A 1 87 ? 3.507 -1.398 -16.602 1.00 98.25 87 ASP A N 1
ATOM 687 C CA . ASP A 1 87 ? 2.351 -1.825 -15.815 1.00 98.25 87 ASP A CA 1
ATOM 688 C C . ASP A 1 87 ? 1.659 -0.605 -15.198 1.00 98.25 87 ASP A C 1
ATOM 690 O O . ASP A 1 87 ? 2.255 0.469 -15.095 1.00 98.25 87 ASP A O 1
ATOM 694 N N . ARG A 1 88 ? 0.391 -0.761 -14.823 1.00 98.06 88 ARG A N 1
ATOM 695 C CA . ARG A 1 88 ? -0.384 0.266 -14.127 1.00 98.06 88 ARG A CA 1
ATOM 696 C C . ARG A 1 88 ? -1.162 -0.357 -12.988 1.00 98.06 88 ARG A C 1
ATOM 698 O O . ARG A 1 88 ? -2.031 -1.202 -13.219 1.00 98.06 88 ARG A O 1
ATOM 705 N N . HIS A 1 89 ? -0.919 0.130 -11.780 1.00 97.81 89 HIS A N 1
ATOM 706 C CA . HIS A 1 89 ? -1.674 -0.258 -10.595 1.00 97.81 89 HIS A CA 1
ATOM 707 C C . HIS A 1 89 ? -2.688 0.826 -10.239 1.00 97.81 89 HIS A C 1
ATOM 709 O O . HIS A 1 89 ? -2.440 2.021 -10.404 1.00 97.81 89 HIS A O 1
ATOM 715 N N . VAL A 1 90 ? -3.866 0.384 -9.797 1.00 97.69 90 VAL A N 1
ATOM 716 C CA . VAL A 1 90 ? -4.900 1.240 -9.208 1.00 97.69 90 VAL A CA 1
ATOM 717 C C . VAL A 1 90 ? -5.070 0.793 -7.767 1.00 97.69 90 VAL A C 1
ATOM 719 O O . VAL A 1 90 ? -5.531 -0.321 -7.497 1.00 97.69 90 VAL A O 1
ATOM 722 N N . GLU A 1 91 ? -4.678 1.664 -6.851 1.00 97.38 91 GLU A N 1
ATOM 723 C CA . GLU A 1 91 ? -4.525 1.359 -5.431 1.00 97.38 91 GLU A CA 1
ATOM 724 C C . GLU A 1 91 ? -5.529 2.148 -4.593 1.00 97.38 91 GLU A C 1
ATOM 726 O O . GLU A 1 91 ? -6.096 3.141 -5.045 1.00 97.38 91 GLU A O 1
ATOM 731 N N . GLY A 1 92 ? -5.833 1.654 -3.392 1.00 96.94 92 GLY A N 1
ATOM 732 C CA . GLY A 1 92 ? -6.853 2.249 -2.531 1.00 96.94 92 GLY A CA 1
ATOM 733 C C . GLY A 1 92 ? -6.317 3.434 -1.733 1.00 96.94 92 GLY A C 1
ATOM 734 O O . GLY A 1 92 ? -5.306 3.307 -1.054 1.00 96.94 92 GLY A O 1
ATOM 735 N N . LEU A 1 93 ? -7.052 4.547 -1.742 1.00 97.19 93 LEU A N 1
ATOM 736 C CA . LEU A 1 93 ? -6.764 5.778 -1.003 1.00 97.19 93 LEU A CA 1
ATOM 737 C C . LEU A 1 93 ? -7.883 6.145 -0.023 1.00 97.19 93 LEU A C 1
ATOM 739 O O . LEU A 1 93 ? -8.548 7.183 -0.131 1.00 97.19 93 LEU A O 1
ATOM 743 N N . LEU A 1 94 ? -8.134 5.261 0.935 1.00 96.94 94 LEU A N 1
ATOM 744 C CA . LEU A 1 94 ? -9.121 5.511 1.987 1.00 96.94 94 LEU A CA 1
ATOM 745 C C . LEU A 1 94 ? -8.509 6.344 3.120 1.00 96.94 94 LEU A C 1
ATOM 747 O O . LEU A 1 94 ? -7.310 6.257 3.390 1.00 96.94 94 LEU A O 1
ATOM 751 N N . SER A 1 95 ? -9.327 7.163 3.783 1.00 96.44 95 SER A N 1
ATOM 752 C CA . SER A 1 95 ? -8.879 7.954 4.937 1.00 96.44 95 SER A CA 1
ATOM 753 C C . SER A 1 95 ? -8.670 7.081 6.172 1.00 96.44 95 SER A C 1
ATOM 755 O O . SER A 1 95 ? -9.301 6.027 6.315 1.00 96.44 95 SER A O 1
ATOM 757 N N . ARG A 1 96 ? -7.860 7.543 7.132 1.00 96.62 96 ARG A N 1
ATOM 758 C CA . ARG A 1 96 ? -7.722 6.857 8.432 1.00 96.62 96 ARG A CA 1
ATOM 759 C C . ARG A 1 96 ? -9.068 6.593 9.091 1.00 96.62 96 ARG A C 1
ATOM 761 O O . ARG A 1 96 ? -9.287 5.529 9.665 1.00 96.62 96 ARG A O 1
ATOM 768 N N . GLU A 1 97 ? -9.972 7.567 9.014 1.00 97.19 97 GLU A N 1
ATOM 769 C CA . GLU A 1 97 ? -11.311 7.451 9.583 1.00 97.19 97 GLU A CA 1
ATOM 770 C C . GLU A 1 97 ? -12.098 6.302 8.941 1.00 97.19 97 GLU A C 1
ATOM 772 O O . GLU A 1 97 ? -12.779 5.553 9.642 1.00 97.19 97 GLU A O 1
ATOM 777 N N . GLU A 1 98 ? -12.014 6.137 7.619 1.00 97.44 98 GLU A N 1
ATOM 778 C CA . GLU A 1 98 ? -12.654 5.024 6.912 1.00 97.44 98 GLU A CA 1
ATOM 779 C C . GLU A 1 98 ? -12.075 3.674 7.336 1.00 97.44 98 GLU A C 1
ATOM 781 O O . GLU A 1 98 ? -12.846 2.747 7.607 1.00 97.44 98 GLU A O 1
ATOM 786 N N . TRP A 1 99 ? -10.750 3.569 7.459 1.00 97.88 99 TRP A N 1
ATOM 787 C CA . TRP A 1 99 ? -10.073 2.366 7.949 1.00 97.88 99 TRP A CA 1
ATOM 788 C C . TRP A 1 99 ? -10.538 1.984 9.361 1.00 97.88 99 TRP A C 1
ATOM 790 O O . TRP A 1 99 ? -11.042 0.875 9.570 1.00 97.88 99 TRP A O 1
ATOM 800 N N . MET A 1 100 ? -10.440 2.918 10.311 1.00 98.19 100 MET A N 1
ATOM 801 C CA . MET A 1 100 ? -10.801 2.706 11.720 1.00 98.19 100 MET A CA 1
ATOM 802 C C . MET A 1 100 ? -12.274 2.326 11.881 1.00 98.19 100 MET A C 1
ATOM 804 O O . MET A 1 100 ? -12.595 1.290 12.464 1.00 98.19 100 MET A O 1
ATOM 808 N N . ARG A 1 101 ? -13.175 3.107 11.277 1.00 98.12 101 ARG A N 1
ATOM 809 C CA . ARG A 1 101 ? -14.620 2.850 11.318 1.00 98.12 101 ARG A CA 1
ATOM 810 C C . ARG A 1 101 ? -14.977 1.494 10.715 1.00 98.12 101 ARG A C 1
ATOM 812 O O . ARG A 1 101 ? -15.857 0.810 11.231 1.00 98.12 101 ARG A O 1
ATOM 819 N N . THR A 1 102 ? -14.319 1.089 9.630 1.00 98.12 102 THR A N 1
ATOM 820 C CA . THR A 1 102 ? -14.603 -0.201 8.984 1.00 98.12 102 THR A CA 1
ATOM 821 C C . THR A 1 102 ? -14.129 -1.377 9.842 1.00 98.12 102 THR A C 1
ATOM 823 O O . THR A 1 102 ? -14.842 -2.377 9.938 1.00 98.12 102 THR A O 1
ATOM 826 N N . LEU A 1 103 ? -12.973 -1.265 10.510 1.00 98.25 103 LEU A N 1
ATOM 827 C CA . LEU A 1 103 ? -12.512 -2.265 11.483 1.00 98.25 103 LEU A CA 1
ATOM 828 C C . LEU A 1 103 ? -13.510 -2.425 12.638 1.00 98.25 103 LEU A C 1
ATOM 830 O O . LEU A 1 103 ? -13.910 -3.547 12.960 1.00 98.25 103 LEU A O 1
ATOM 834 N N . GLU A 1 104 ? -13.959 -1.312 13.218 1.00 98.00 104 GLU A N 1
ATOM 835 C CA . GLU A 1 104 ? -14.937 -1.308 14.312 1.00 98.00 104 GLU A CA 1
ATOM 836 C C . GLU A 1 104 ? -16.278 -1.922 13.888 1.00 98.00 104 GLU A C 1
ATOM 838 O O . GLU A 1 104 ? -16.849 -2.731 14.619 1.00 98.00 104 GLU A O 1
ATOM 843 N N . GLN A 1 105 ? -16.756 -1.617 12.676 1.00 98.06 105 GLN A N 1
ATOM 844 C CA . GLN A 1 105 ? -17.981 -2.205 12.118 1.00 98.06 105 GLN A CA 1
ATOM 845 C C . GLN A 1 105 ? -17.908 -3.730 11.963 1.00 98.06 105 GLN A C 1
ATOM 847 O O . GLN A 1 105 ? -18.936 -4.401 12.050 1.00 98.06 105 GLN A O 1
ATOM 852 N N . VAL A 1 106 ? -16.714 -4.283 11.732 1.00 98.06 106 VAL A N 1
ATOM 853 C CA . VAL A 1 106 ? -16.491 -5.738 11.676 1.00 98.06 106 VAL A CA 1
ATOM 854 C C . VAL A 1 106 ? -16.459 -6.367 13.076 1.00 98.06 106 VAL A C 1
ATOM 856 O O . VAL A 1 106 ? -16.729 -7.560 13.216 1.00 98.06 106 VAL A O 1
ATOM 859 N N . GLY A 1 107 ? -16.192 -5.576 14.116 1.00 97.75 107 GLY A N 1
ATOM 860 C CA . GLY A 1 107 ? -16.144 -6.018 15.511 1.00 97.75 107 GLY A CA 1
ATOM 861 C C . GLY A 1 107 ? -14.741 -6.042 16.118 1.00 97.75 107 GLY A C 1
ATOM 862 O O . GLY A 1 107 ? -14.558 -6.599 17.203 1.00 97.75 107 GLY A O 1
ATOM 863 N N . PHE A 1 108 ? -13.748 -5.462 15.439 1.00 98.31 108 PHE A N 1
ATOM 864 C CA . PHE A 1 108 ? -12.426 -5.246 16.017 1.00 98.31 108 PHE A CA 1
ATOM 865 C C . PHE A 1 108 ? -12.430 -4.099 17.031 1.00 98.31 108 PHE A C 1
ATOM 867 O O . PHE A 1 108 ? -13.139 -3.110 16.872 1.00 98.31 108 PHE A O 1
ATOM 874 N N . GLU A 1 109 ? -11.549 -4.187 18.023 1.00 98.12 109 GLU A N 1
ATOM 875 C CA . GLU A 1 109 ? -11.002 -3.003 18.684 1.00 98.12 109 GLU A CA 1
ATOM 876 C C . GLU A 1 109 ? -9.877 -2.457 17.803 1.00 98.12 109 GLU A C 1
ATOM 878 O O . GLU A 1 109 ? -8.841 -3.113 17.654 1.00 98.12 109 GLU A O 1
ATOM 883 N N . ALA A 1 110 ? -10.116 -1.311 17.171 1.00 97.94 110 ALA A N 1
ATOM 884 C CA . ALA A 1 110 ? -9.217 -0.731 16.184 1.00 97.94 110 ALA A CA 1
ATOM 885 C C . ALA A 1 110 ? -8.227 0.257 16.818 1.00 97.94 110 ALA A C 1
ATOM 887 O O . ALA A 1 110 ? -8.579 1.025 17.713 1.00 97.94 110 ALA A O 1
ATOM 888 N N . GLU A 1 111 ? -6.997 0.266 16.316 1.00 97.44 111 GLU A N 1
ATOM 889 C CA . GLU A 1 111 ? -5.948 1.217 16.677 1.00 97.44 111 GLU A CA 1
ATOM 890 C C . GLU A 1 111 ? -5.132 1.567 15.426 1.00 97.44 111 GLU A C 1
ATOM 892 O O . GLU A 1 111 ? -4.804 0.681 14.639 1.00 97.44 111 GLU A O 1
ATOM 897 N N . CYS A 1 112 ? -4.789 2.842 15.247 1.00 96.44 112 CYS A N 1
ATOM 898 C CA . CYS A 1 112 ? -3.839 3.289 14.231 1.00 96.44 112 CYS A CA 1
ATOM 899 C C . CYS A 1 112 ? -2.510 3.584 14.925 1.00 96.44 112 CYS A C 1
ATOM 901 O O . CYS A 1 112 ? -2.466 4.406 15.843 1.00 96.44 112 CYS A O 1
ATOM 903 N N . VAL A 1 113 ? -1.445 2.904 14.513 1.00 94.19 113 VAL A N 1
ATOM 904 C CA . VAL A 1 113 ? -0.139 2.952 15.175 1.00 94.19 113 VAL A CA 1
ATOM 905 C C . VAL A 1 113 ? 0.911 3.445 14.179 1.00 94.19 113 VAL A C 1
ATOM 907 O O . VAL A 1 113 ? 0.967 2.916 13.067 1.00 94.19 113 VAL A O 1
ATOM 910 N N . PRO A 1 114 ? 1.762 4.420 14.548 1.00 89.88 114 PRO A N 1
ATOM 911 C CA . PRO A 1 114 ? 2.914 4.790 13.734 1.00 89.88 114 PRO A CA 1
ATOM 912 C C . PRO A 1 114 ? 3.820 3.583 13.481 1.00 89.88 114 PRO A C 1
ATOM 914 O O . PRO A 1 114 ? 4.054 2.777 14.385 1.00 89.88 114 PRO A O 1
ATOM 917 N N . PHE A 1 115 ? 4.350 3.473 12.268 1.00 84.25 115 PHE A N 1
ATOM 918 C CA . PHE A 1 115 ? 5.256 2.399 11.887 1.00 84.25 115 PHE A CA 1
ATOM 919 C C . PHE A 1 115 ? 6.593 2.971 11.421 1.00 84.25 115 PHE A C 1
ATOM 921 O O . PHE A 1 115 ? 6.668 3.732 10.460 1.00 84.25 115 PHE A O 1
ATOM 928 N N . GLU A 1 116 ? 7.661 2.602 12.124 1.00 83.88 116 GLU A N 1
ATOM 929 C CA . GLU A 1 116 ? 9.026 2.973 11.761 1.00 83.88 116 GLU A CA 1
ATOM 930 C C . GLU A 1 116 ? 9.633 1.869 10.892 1.00 83.88 116 GLU A C 1
ATOM 932 O O . GLU A 1 116 ? 9.815 0.738 11.347 1.00 83.88 116 GLU A O 1
ATOM 937 N N . HIS A 1 117 ? 9.955 2.200 9.642 1.00 78.44 117 HIS A N 1
ATOM 938 C CA . HIS A 1 117 ? 10.619 1.290 8.714 1.00 78.44 117 HIS A CA 1
ATOM 939 C C . HIS A 1 117 ? 12.056 1.752 8.468 1.00 78.44 117 HIS A C 1
ATOM 941 O O . HIS A 1 117 ? 12.294 2.932 8.234 1.00 78.44 117 HIS A O 1
ATOM 947 N N . SER A 1 118 ? 13.026 0.834 8.490 1.00 80.44 118 SER A N 1
ATOM 948 C CA . SER A 1 118 ? 14.457 1.175 8.389 1.00 80.44 118 SER A CA 1
ATOM 949 C C . SER A 1 118 ? 14.858 1.840 7.071 1.00 80.44 118 SER A C 1
ATOM 951 O O . SER A 1 118 ? 15.909 2.471 7.001 1.00 80.44 118 SER A O 1
ATOM 953 N N . GLU A 1 119 ? 14.045 1.667 6.033 1.00 76.06 119 GLU A N 1
ATOM 954 C CA . GLU A 1 119 ? 14.303 2.180 4.684 1.00 76.06 119 GLU A CA 1
ATOM 955 C C . GLU A 1 119 ? 13.490 3.439 4.352 1.00 76.06 119 GLU A C 1
ATOM 957 O O . GLU A 1 119 ? 13.663 4.000 3.275 1.00 76.06 119 GLU A O 1
ATOM 962 N N . LEU A 1 120 ? 12.625 3.901 5.263 1.00 72.00 120 LEU A N 1
ATOM 963 C CA . LEU A 1 120 ? 11.765 5.066 5.046 1.00 72.00 120 LEU A CA 1
ATOM 964 C C . LEU A 1 120 ? 11.959 6.109 6.155 1.00 72.00 120 LEU A C 1
ATOM 966 O O . LEU A 1 120 ? 12.315 5.754 7.282 1.00 72.00 120 LEU A O 1
ATOM 970 N N . PRO A 1 121 ? 11.744 7.406 5.873 1.00 67.94 121 PRO A N 1
ATOM 971 C CA . PRO A 1 121 ? 11.798 8.434 6.902 1.00 67.94 121 PRO A CA 1
ATOM 972 C C . PRO A 1 121 ? 10.827 8.136 8.052 1.00 67.94 121 PRO A C 1
ATOM 974 O O . PRO A 1 121 ? 9.670 7.758 7.850 1.00 67.94 121 PRO A O 1
ATOM 977 N N . ALA A 1 122 ? 11.295 8.332 9.288 1.00 55.88 122 ALA A N 1
ATOM 978 C CA . ALA A 1 122 ? 10.441 8.223 10.462 1.00 55.88 122 ALA A CA 1
ATOM 979 C C . ALA A 1 122 ? 9.300 9.254 10.369 1.00 55.88 122 ALA A C 1
ATOM 981 O O . ALA A 1 122 ? 9.566 10.434 10.140 1.00 55.88 122 ALA A O 1
ATOM 982 N N . ALA A 1 123 ? 8.064 8.792 10.603 1.00 56.06 123 ALA A N 1
ATOM 983 C CA . ALA A 1 123 ? 6.785 9.524 10.571 1.00 56.06 123 ALA A CA 1
ATOM 984 C C . ALA A 1 123 ? 5.938 9.456 9.282 1.00 56.06 123 ALA A C 1
ATOM 986 O O . ALA A 1 123 ? 4.902 10.119 9.231 1.00 56.06 123 ALA A O 1
ATOM 987 N N . GLU A 1 124 ? 6.297 8.645 8.284 1.00 68.62 124 GLU A N 1
ATOM 988 C CA . GLU A 1 124 ? 5.502 8.568 7.041 1.00 68.62 124 GLU A CA 1
ATOM 989 C C . GLU A 1 124 ? 4.519 7.395 6.984 1.00 68.62 124 GLU A C 1
ATOM 991 O O . GLU A 1 124 ? 3.487 7.502 6.320 1.00 68.62 124 GLU A O 1
ATOM 996 N N . LEU A 1 125 ? 4.795 6.310 7.712 1.00 81.06 125 LEU A N 1
ATOM 997 C CA . LEU A 1 125 ? 3.974 5.106 7.671 1.00 81.06 125 LEU A CA 1
ATOM 998 C C . LEU A 1 125 ? 3.188 4.875 8.951 1.00 81.06 125 LEU A C 1
ATOM 1000 O O . LEU A 1 125 ? 3.614 5.172 10.070 1.00 81.06 125 LEU A O 1
ATOM 1004 N N . GLU A 1 126 ? 2.035 4.258 8.768 1.00 90.38 126 GLU A N 1
ATOM 1005 C CA . GLU A 1 126 ? 1.161 3.830 9.838 1.00 90.38 126 GLU A CA 1
ATOM 1006 C C . GLU A 1 126 ? 0.509 2.504 9.491 1.00 90.38 126 GLU A C 1
ATOM 1008 O O . GLU A 1 126 ? 0.320 2.154 8.326 1.00 90.38 126 GLU A O 1
ATOM 1013 N N . VAL A 1 127 ? 0.165 1.762 10.533 1.00 94.88 127 VAL A N 1
ATOM 1014 C CA . VAL A 1 127 ? -0.510 0.477 10.420 1.00 94.88 127 VAL A CA 1
ATOM 1015 C C . VAL A 1 127 ? -1.762 0.477 11.276 1.00 94.88 127 VAL A C 1
ATOM 1017 O O . VAL A 1 127 ? -1.810 1.062 12.360 1.00 94.88 127 VAL A O 1
ATOM 1020 N N . PHE A 1 128 ? -2.778 -0.227 10.800 1.00 97.50 128 PHE A N 1
ATOM 1021 C CA . PHE A 1 128 ? -4.039 -0.400 11.497 1.00 97.50 128 PHE A CA 1
ATOM 1022 C C . PHE A 1 128 ? -4.057 -1.773 12.156 1.00 97.50 128 PHE A C 1
ATOM 1024 O O . PHE A 1 128 ? -3.896 -2.804 11.500 1.00 97.50 128 PHE A O 1
ATOM 1031 N N . VAL A 1 129 ? -4.259 -1.794 13.467 1.00 97.94 129 VAL A N 1
ATOM 1032 C CA . VAL A 1 129 ? -4.321 -3.011 14.270 1.00 97.94 129 VAL A CA 1
ATOM 1033 C C . VAL A 1 129 ? -5.759 -3.225 14.713 1.00 97.94 129 VAL A C 1
ATOM 1035 O O . VAL A 1 129 ? -6.345 -2.382 15.383 1.00 97.94 129 VAL A O 1
ATOM 1038 N N . GLY A 1 130 ? -6.325 -4.377 14.364 1.00 98.06 130 GLY A N 1
ATOM 1039 C CA . GLY A 1 130 ? -7.618 -4.829 14.864 1.00 98.06 130 GLY A CA 1
ATOM 1040 C C . GLY A 1 130 ? -7.438 -5.959 15.872 1.00 98.06 130 GLY A C 1
ATOM 1041 O O . GLY A 1 130 ? -6.931 -7.026 15.518 1.00 98.06 130 GLY A O 1
ATOM 1042 N N . ARG A 1 131 ? -7.888 -5.775 17.119 1.00 97.94 131 ARG A N 1
ATOM 1043 C CA . ARG A 1 131 ? -7.905 -6.837 18.144 1.00 97.94 131 ARG A CA 1
ATOM 1044 C C . ARG A 1 131 ? -9.295 -7.448 18.291 1.00 97.94 131 ARG A C 1
ATOM 1046 O O . ARG A 1 131 ? -10.299 -6.739 18.298 1.00 97.94 131 ARG A O 1
ATOM 1053 N N . ARG A 1 132 ? -9.367 -8.774 18.420 1.00 96.88 132 ARG A N 1
ATOM 1054 C CA . ARG A 1 132 ? -10.608 -9.496 18.726 1.00 96.88 132 ARG A CA 1
ATOM 1055 C C . ARG A 1 132 ? -10.706 -9.689 20.236 1.00 96.88 132 ARG A C 1
ATOM 1057 O O . ARG A 1 132 ? -9.827 -10.318 20.825 1.00 96.88 132 ARG A O 1
ATOM 1064 N N . ARG A 1 133 ? -11.780 -9.185 20.853 1.00 89.25 133 ARG A N 1
ATOM 1065 C CA . ARG A 1 133 ? -12.049 -9.401 22.285 1.00 89.25 133 ARG A CA 1
ATOM 1066 C C . ARG A 1 133 ? -12.104 -10.893 22.640 1.00 89.25 133 ARG A C 1
ATOM 1068 O O . ARG A 1 133 ? -12.356 -11.739 21.778 1.00 89.25 133 ARG A O 1
ATOM 1075 N N . TRP A 1 134 ? -11.812 -11.175 23.907 1.00 73.94 134 TRP A N 1
ATOM 1076 C CA . TRP A 1 134 ? -11.922 -12.498 24.524 1.00 73.94 134 TRP A CA 1
ATOM 1077 C C . TRP A 1 134 ? -13.355 -13.032 24.514 1.00 73.94 134 TRP A C 1
ATOM 1079 O O . TRP A 1 134 ? -14.287 -12.205 24.638 1.00 73.94 134 TRP A O 1
#

Secondary structure (DSSP, 8-state):
--SHHHHHHHHHHHHHHSPTT-EEEE--S--TTT---EEEEEEEEETTEEEEEEEEEE-S-TTSSEEEEEEEEEEEETTS-EEEEEEEEEEE---HHHHHHHHHHHT-EEEEEEE--TTS-TTSEEEEEEEPP-

Radius of gyration: 18.45 Å; chains: 1; bounding box: 42×30×49 Å

Foldseek 3Di:
DADLVVLLVVLLVVQVPDDAQDKDKAWFPEALVQDDWDKDKDWDQDPFWIKIKIWTWAAPDSVGFWIKIKMWMWIAGPVRDIDIDIDMDIGGHHHPVSNQVSLVVSPFPKDKAFDDDPVDDGPRTIMIMTTHHD

pLDDT: mean 94.39, std 7.54, range [55.88, 98.62]

Sequence (134 aa):
MTTAAELRQAFTTAFVHLRPGGAALFAPDHVRETFRASTDCGGHDGERGSLRYLEWTWDPNPDDSTYTVDYAYLLREEDGSVRVEHDRHVEGLLSREEWMRTLEQVGFEAECVPFEHSELPAAELEVFVGRRRW